Protein AF-A0A1V9Y436-F1 (afdb_monomer_lite)

InterPro domains:
  IPR000922 D-galactoside/L-rhamnose binding SUEL lectin domain [PF02140] (1-65)
  IPR000922 D-galactoside/L-rhamnose binding SUEL lectin domain [PF02140] (83-142)
  IPR000922 D-galactoside/L-rhamnose binding SUEL lectin domain [PS50228] (1-66)
  IPR000922 D-galactoside/L-rhamnose binding SUEL lectin domain [PS50228] (75-149)
  IPR043159 D-galactoside/L-rhamnose binding SUEL lectin domain superfamily [G3DSA:2.60.120.740] (1-71)
  IPR043159 D-galactoside/L-rhamnose binding SUEL lectin domain superfamily [G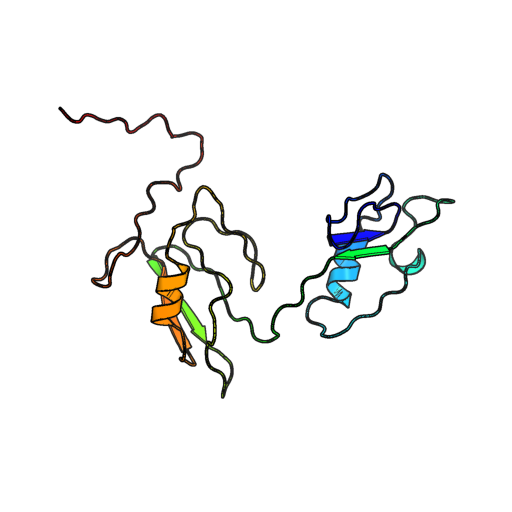3DSA:2.60.120.740] (73-159)

Organism: Achlya hypogyna (NCBI:txid1202772)

Foldseek 3Di:
DKWKFDWDDDQPGDIDYDPFTQPCGVVLCCVQPPLDPDGDDDNDCVRRNGSDPPDDIDIDDDDDDDDNFDWDDDDDAQDKDKTATPPPDFCAADPDDWAFDWDDGPPDIDHDPQGTWPCRRVVCCVQGHPHRMGMDHRYCDDPPPPDSDHRPGNDPPPPPPPPPDDDD

pLDDT: mean 82.5, std 16.48, range [38.94, 95.31]

Sequence (168 aa):
FASYGTPSGNSTDGFTTGACDAQTTAPIVSVLCIGQPICSIAAESSIFGDPCYGTDKRLSVAAECVPSNVIGGSVSEGSSLNLACPSDQVISSVVFASYGMPTGAVPHFVAAPWCDQPGVADYVSLACLEQNSCNVLASTQYDGRPSGPKLTWCVGNSEIRARASSRR

Structure (mmCIF, N/CA/C/O backbone):
data_AF-A0A1V9Y436-F1
#
_entry.id   AF-A0A1V9Y436-F1
#
loop_
_atom_site.group_PDB
_atom_site.id
_atom_site.type_symbol
_atom_site.label_atom_id
_atom_site.label_alt_id
_atom_site.label_comp_id
_atom_site.label_asym_id
_atom_site.label_entity_id
_atom_site.label_seq_id
_atom_site.pdbx_PDB_ins_code
_atom_site.Cartn_x
_atom_site.Cartn_y
_atom_site.Cartn_z
_atom_site.occupancy
_atom_site.B_iso_or_equiv
_atom_site.auth_seq_id
_atom_site.auth_comp_id
_atom_site.auth_asym_id
_atom_site.auth_atom_id
_atom_site.pdbx_PDB_model_num
ATOM 1 N N . PHE A 1 1 ? 6.487 1.361 -7.887 1.00 89.44 1 PHE A N 1
ATOM 2 C CA . PHE A 1 1 ? 7.107 2.048 -9.044 1.00 89.44 1 PHE A CA 1
ATOM 3 C C . PHE A 1 1 ? 7.750 1.010 -9.950 1.00 89.44 1 PHE A C 1
ATOM 5 O O . PHE A 1 1 ? 8.358 0.083 -9.430 1.00 89.44 1 PHE A O 1
ATOM 12 N N . ALA A 1 2 ? 7.651 1.157 -11.271 1.00 93.19 2 ALA A N 1
ATOM 13 C CA . ALA A 1 2 ? 8.433 0.361 -12.213 1.00 93.19 2 ALA A CA 1
ATOM 14 C C . ALA A 1 2 ? 8.692 1.164 -13.494 1.00 93.19 2 ALA A C 1
ATOM 16 O O . ALA A 1 2 ? 7.764 1.780 -14.012 1.00 93.19 2 ALA A O 1
ATOM 17 N N . SER A 1 3 ? 9.931 1.150 -13.984 1.00 95.06 3 SER A N 1
ATOM 18 C CA . SER A 1 3 ? 10.359 1.869 -15.190 1.00 95.06 3 SER A CA 1
ATOM 19 C C . SER A 1 3 ? 11.444 1.085 -15.927 1.00 95.06 3 SER A C 1
ATOM 21 O O . SER A 1 3 ? 12.368 0.557 -15.299 1.00 95.06 3 SER A O 1
ATOM 23 N N . TYR A 1 4 ? 11.313 0.991 -17.252 1.00 95.31 4 TYR A N 1
ATOM 24 C CA . TYR A 1 4 ? 12.302 0.400 -18.151 1.00 95.31 4 TYR A CA 1
ATOM 25 C C . TYR A 1 4 ? 12.736 1.447 -19.174 1.00 95.31 4 TYR A C 1
ATOM 27 O O . TYR A 1 4 ? 11.922 1.926 -19.963 1.00 95.31 4 TYR A O 1
ATOM 35 N N . GLY A 1 5 ? 14.014 1.815 -19.150 1.00 94.50 5 GLY A N 1
ATOM 36 C CA . GLY A 1 5 ? 14.535 2.913 -19.958 1.00 94.50 5 GLY A CA 1
ATOM 37 C C . GLY A 1 5 ? 15.731 3.569 -19.284 1.00 94.50 5 GLY A C 1
ATOM 38 O O . GLY A 1 5 ? 16.712 2.890 -18.984 1.00 94.50 5 GLY A O 1
ATOM 39 N N . THR A 1 6 ? 15.641 4.866 -18.998 1.00 94.31 6 THR A N 1
ATOM 40 C CA . THR A 1 6 ? 16.692 5.632 -18.304 1.00 94.31 6 THR A CA 1
ATOM 41 C C . THR A 1 6 ? 16.265 6.167 -16.927 1.00 94.31 6 THR A C 1
ATOM 43 O O . THR A 1 6 ? 16.443 7.358 -16.660 1.00 94.31 6 THR A O 1
ATOM 46 N N . PRO A 1 7 ? 15.703 5.331 -16.027 1.00 93.56 7 PRO A N 1
ATOM 47 C CA . PRO A 1 7 ? 15.318 5.785 -14.695 1.00 93.56 7 PRO A CA 1
ATOM 48 C C . PRO A 1 7 ? 16.537 6.226 -13.877 1.00 93.56 7 PRO A C 1
ATOM 50 O O . PRO A 1 7 ? 17.648 5.715 -14.043 1.00 93.56 7 PRO A O 1
ATOM 53 N N . SER A 1 8 ? 16.310 7.168 -12.968 1.00 92.31 8 SER A N 1
ATOM 54 C CA . SER A 1 8 ? 17.311 7.683 -12.033 1.00 92.31 8 SER A CA 1
ATOM 55 C C . SER A 1 8 ? 16.855 7.488 -10.583 1.00 92.31 8 SER A C 1
ATOM 57 O O . SER A 1 8 ? 15.691 7.180 -10.318 1.00 92.31 8 SER A O 1
ATOM 59 N N . GLY A 1 9 ? 17.783 7.643 -9.637 1.00 90.44 9 GLY A N 1
ATOM 60 C CA . GLY A 1 9 ? 17.532 7.414 -8.212 1.00 90.44 9 GLY A CA 1
ATOM 61 C C . GLY A 1 9 ? 17.943 6.019 -7.743 1.00 90.44 9 GLY A C 1
ATOM 62 O O . GLY A 1 9 ? 18.699 5.314 -8.417 1.00 90.44 9 GLY A O 1
ATOM 63 N N . ASN A 1 10 ? 17.502 5.647 -6.545 1.00 87.25 10 ASN A N 1
ATOM 64 C CA . ASN A 1 10 ? 17.892 4.407 -5.879 1.00 87.25 10 ASN A CA 1
ATOM 65 C C . ASN A 1 10 ? 16.808 3.955 -4.879 1.00 87.25 10 ASN A C 1
ATOM 67 O O . ASN A 1 10 ? 15.782 4.609 -4.699 1.00 87.25 10 ASN A O 1
ATOM 71 N N . SER A 1 11 ? 17.039 2.823 -4.211 1.00 82.19 11 SER A N 1
ATOM 72 C CA . SER A 1 11 ? 16.086 2.254 -3.252 1.00 82.19 11 SER A CA 1
ATOM 73 C C . SER A 1 11 ? 15.910 3.065 -1.962 1.00 82.19 11 SER A C 1
ATOM 75 O O . SER A 1 11 ? 14.920 2.850 -1.273 1.00 82.19 11 SER A O 1
ATOM 77 N N . THR A 1 12 ? 16.842 3.955 -1.610 1.00 84.50 12 THR A N 1
ATOM 78 C CA . THR A 1 12 ? 16.788 4.769 -0.381 1.00 84.50 12 THR A CA 1
ATOM 79 C C . THR A 1 12 ? 16.159 6.145 -0.598 1.00 84.50 12 THR A C 1
ATOM 81 O O . THR A 1 12 ? 15.393 6.593 0.247 1.00 84.50 12 THR A O 1
ATOM 84 N N . ASP A 1 13 ? 16.426 6.786 -1.736 1.00 85.56 13 ASP A N 1
ATOM 85 C CA . ASP A 1 13 ? 15.977 8.150 -2.060 1.00 85.56 13 ASP A CA 1
ATOM 86 C C . ASP A 1 13 ? 14.747 8.166 -2.984 1.00 85.56 13 ASP A C 1
ATOM 88 O O . ASP A 1 13 ? 14.197 9.222 -3.299 1.00 85.56 13 ASP A O 1
ATOM 92 N N . GLY A 1 14 ? 14.307 6.984 -3.422 1.00 87.75 14 GLY A N 1
ATOM 93 C CA . GLY A 1 14 ? 13.243 6.809 -4.399 1.00 87.75 14 GLY A CA 1
ATOM 94 C C . GLY A 1 14 ? 13.753 6.815 -5.840 1.00 87.75 14 GLY A C 1
ATOM 95 O O . GLY A 1 14 ? 14.870 7.234 -6.155 1.00 87.75 14 GLY A O 1
ATOM 96 N N . PHE A 1 15 ? 12.903 6.320 -6.737 1.00 91.62 15 PHE A N 1
ATOM 97 C CA . PHE A 1 15 ? 13.172 6.282 -8.171 1.00 91.62 15 PHE A CA 1
ATOM 98 C C . PHE A 1 15 ? 12.362 7.348 -8.899 1.00 91.62 15 PHE A C 1
ATOM 100 O O . PHE A 1 15 ? 11.224 7.640 -8.534 1.00 91.62 15 PHE A O 1
ATOM 107 N N . THR A 1 16 ? 12.940 7.891 -9.965 1.00 92.38 16 THR A N 1
ATOM 108 C CA . THR A 1 16 ? 12.293 8.853 -10.860 1.00 92.38 16 THR A CA 1
ATOM 109 C C . THR A 1 16 ? 12.334 8.317 -12.288 1.00 92.38 16 THR A C 1
ATOM 111 O O . THR A 1 16 ? 13.346 7.767 -12.730 1.00 92.38 16 THR A O 1
ATOM 114 N N . THR A 1 17 ? 11.225 8.457 -13.017 1.00 91.75 17 THR A N 1
ATOM 115 C CA . THR A 1 17 ? 11.150 8.097 -14.440 1.00 91.75 17 THR A CA 1
ATOM 116 C C . THR A 1 17 ? 12.090 8.974 -15.263 1.00 91.75 17 THR A C 1
ATOM 118 O O . THR A 1 17 ? 12.121 10.194 -15.086 1.00 91.75 17 THR 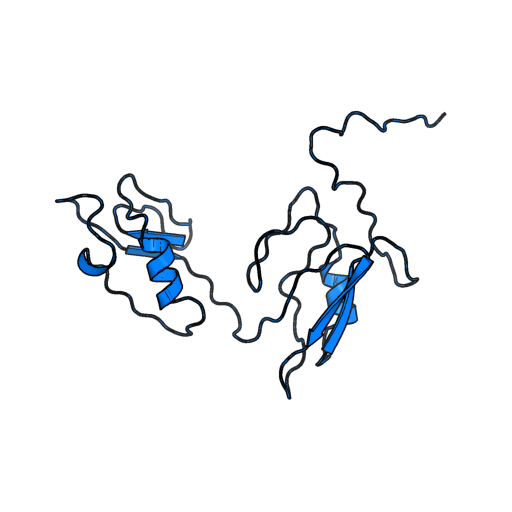A O 1
ATOM 121 N N . GLY A 1 18 ? 12.849 8.355 -16.166 1.00 90.56 18 GLY A N 1
ATOM 122 C CA . GLY A 1 18 ? 13.740 9.059 -17.085 1.00 90.56 18 GLY A CA 1
ATOM 123 C C . GLY A 1 18 ? 13.020 9.676 -18.281 1.00 90.56 18 GLY A C 1
ATOM 124 O O . GLY A 1 18 ? 11.818 9.508 -18.466 1.00 90.56 18 GLY A O 1
ATOM 125 N N . ALA A 1 19 ? 13.790 10.343 -19.146 1.00 91.00 19 ALA A N 1
ATOM 126 C CA . ALA A 1 19 ? 13.299 10.825 -20.442 1.00 91.00 19 ALA A CA 1
ATOM 127 C C . ALA A 1 19 ? 12.925 9.678 -21.400 1.00 91.00 19 ALA A C 1
ATOM 129 O O . ALA A 1 19 ? 12.138 9.872 -22.322 1.00 91.00 19 ALA A O 1
ATOM 130 N N . CYS A 1 20 ? 13.495 8.492 -21.179 1.00 93.12 20 CYS A N 1
ATOM 131 C CA . CYS A 1 20 ? 13.117 7.266 -21.856 1.00 93.12 20 CYS A CA 1
ATOM 132 C C . CYS A 1 20 ? 12.450 6.325 -20.851 1.00 93.12 20 CYS A C 1
ATOM 134 O O . CYS A 1 20 ? 13.084 5.923 -19.873 1.00 93.12 20 CYS A O 1
ATOM 136 N N . ASP A 1 21 ? 11.188 5.982 -21.105 1.00 94.44 21 ASP A N 1
ATOM 137 C CA . ASP A 1 21 ? 10.385 5.098 -20.265 1.00 94.44 21 ASP A CA 1
ATOM 138 C C . ASP A 1 21 ? 9.391 4.297 -21.116 1.00 94.44 21 ASP A C 1
ATOM 140 O O . ASP A 1 21 ? 8.655 4.855 -21.934 1.00 94.44 21 ASP A O 1
ATOM 144 N N . ALA A 1 22 ? 9.371 2.978 -20.936 1.00 94.75 22 ALA A N 1
ATOM 145 C CA . ALA A 1 22 ? 8.359 2.118 -21.532 1.00 94.75 22 ALA A CA 1
ATOM 146 C C . ALA A 1 22 ? 7.081 2.130 -20.682 1.00 94.75 22 ALA A C 1
ATOM 148 O O . ALA A 1 22 ? 7.050 1.571 -19.583 1.00 94.75 22 ALA A O 1
ATOM 149 N N . GLN A 1 23 ? 5.992 2.669 -21.237 1.00 91.44 23 GLN A N 1
ATOM 150 C CA . GLN A 1 23 ? 4.684 2.755 -20.563 1.00 91.44 23 GLN A CA 1
ATOM 151 C C . GLN A 1 23 ? 4.104 1.389 -20.150 1.00 91.44 23 GLN A C 1
ATOM 153 O O . GLN A 1 23 ? 3.286 1.298 -19.237 1.00 91.44 23 GLN A O 1
ATOM 158 N N . THR A 1 24 ? 4.532 0.311 -20.804 1.00 91.25 24 THR A N 1
ATOM 159 C CA . THR A 1 24 ? 4.130 -1.073 -20.512 1.00 91.25 24 THR A CA 1
ATOM 160 C C . THR A 1 24 ? 4.842 -1.665 -19.295 1.00 91.25 24 THR A C 1
ATOM 162 O O . THR A 1 24 ? 4.426 -2.714 -18.804 1.00 91.25 24 THR A O 1
ATOM 165 N N . THR A 1 25 ? 5.880 -1.012 -18.759 1.00 94.19 25 THR A N 1
ATOM 166 C CA . THR A 1 25 ? 6.684 -1.566 -17.659 1.00 94.19 25 THR A CA 1
ATOM 167 C C . THR A 1 25 ? 5.848 -1.812 -16.412 1.00 94.19 25 THR A C 1
ATOM 169 O O . THR A 1 25 ? 5.838 -2.924 -15.891 1.00 94.19 25 THR A O 1
ATOM 172 N N . ALA A 1 26 ? 5.119 -0.795 -15.945 1.00 92.62 26 ALA A N 1
ATOM 173 C CA . ALA A 1 26 ? 4.291 -0.903 -14.749 1.00 92.62 26 ALA A CA 1
ATOM 174 C C . ALA A 1 26 ? 3.260 -2.044 -14.826 1.00 92.62 26 ALA A C 1
ATOM 176 O O . ALA A 1 26 ? 3.298 -2.899 -13.942 1.00 92.62 26 ALA A O 1
ATOM 177 N N . PRO A 1 27 ? 2.400 -2.145 -15.861 1.00 93.00 27 PRO A N 1
ATOM 178 C CA . PRO A 1 27 ? 1.428 -3.234 -15.924 1.00 93.00 27 PRO A CA 1
ATOM 179 C C . PRO A 1 27 ? 2.081 -4.620 -16.036 1.00 93.00 27 PRO A C 1
ATOM 181 O O . PRO A 1 27 ? 1.603 -5.553 -15.395 1.00 93.00 27 PRO A O 1
ATOM 184 N N . ILE A 1 28 ? 3.188 -4.772 -16.775 1.00 93.94 28 ILE A N 1
ATOM 185 C CA . ILE A 1 28 ? 3.897 -6.060 -16.885 1.00 93.94 28 ILE A CA 1
ATOM 186 C C . ILE A 1 28 ? 4.474 -6.483 -15.530 1.00 93.94 28 ILE A C 1
ATOM 188 O O . ILE A 1 28 ? 4.241 -7.605 -15.079 1.00 93.94 28 ILE A O 1
ATOM 192 N N . VAL A 1 29 ? 5.196 -5.584 -14.855 1.00 94.56 29 VAL A N 1
ATOM 193 C CA . VAL A 1 29 ? 5.787 -5.865 -13.537 1.00 94.56 29 VAL A CA 1
ATOM 194 C C . VAL A 1 29 ? 4.698 -6.158 -12.509 1.00 94.56 29 VAL A C 1
ATOM 196 O O . VAL A 1 29 ? 4.851 -7.076 -11.704 1.00 94.56 29 VAL A O 1
ATOM 199 N N . SER A 1 30 ? 3.575 -5.438 -12.557 1.00 91.19 30 SER A N 1
ATOM 200 C CA . SER A 1 30 ? 2.443 -5.691 -11.669 1.00 91.19 30 SER A CA 1
ATOM 201 C C . SER A 1 30 ? 1.883 -7.102 -11.834 1.00 91.19 30 SER A C 1
ATOM 203 O O . SER A 1 30 ? 1.693 -7.786 -10.835 1.00 91.19 30 SER A O 1
ATOM 205 N N . VAL A 1 31 ? 1.674 -7.569 -13.066 1.00 91.06 31 VAL A N 1
ATOM 206 C CA . VAL A 1 31 ? 1.153 -8.924 -13.324 1.00 91.06 31 VAL A CA 1
ATOM 207 C C . VAL A 1 31 ? 2.126 -10.012 -12.860 1.00 91.06 31 VAL A C 1
ATOM 209 O O . VAL A 1 31 ? 1.691 -11.055 -12.380 1.00 9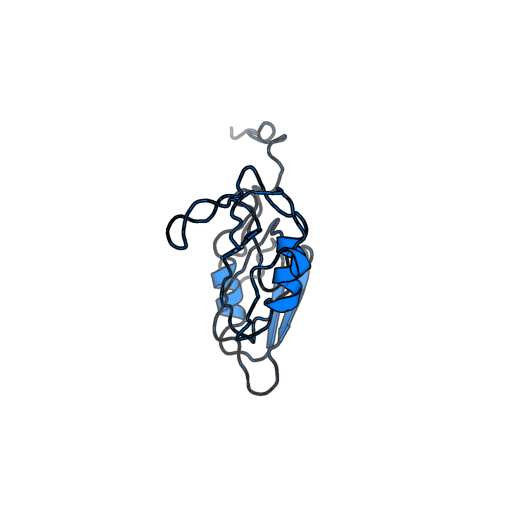1.06 31 VAL A O 1
ATOM 212 N N . LEU A 1 32 ? 3.435 -9.782 -12.988 1.00 91.19 32 LEU A N 1
ATOM 213 C CA . LEU A 1 32 ? 4.452 -10.784 -12.657 1.00 91.19 32 LEU A CA 1
ATOM 214 C C . LEU A 1 32 ? 4.801 -10.850 -11.164 1.00 91.19 32 LEU A C 1
ATOM 216 O O . LEU A 1 32 ? 5.160 -11.920 -10.677 1.00 91.19 32 LEU A O 1
ATOM 220 N N . CYS A 1 33 ? 4.743 -9.725 -10.448 1.00 92.19 33 CYS A N 1
ATOM 221 C CA . CYS A 1 33 ? 5.288 -9.622 -9.092 1.00 92.19 33 CYS A CA 1
ATOM 222 C C . CYS A 1 33 ? 4.252 -9.375 -7.995 1.00 92.19 33 CYS A C 1
ATOM 224 O O . CYS A 1 33 ? 4.506 -9.728 -6.844 1.00 92.19 33 CYS A O 1
ATOM 226 N N . ILE A 1 34 ? 3.103 -8.764 -8.295 1.00 89.31 34 ILE A N 1
ATOM 227 C CA . ILE A 1 34 ? 2.114 -8.462 -7.251 1.00 89.31 34 ILE A CA 1
ATOM 228 C C . ILE A 1 34 ? 1.494 -9.770 -6.748 1.00 89.31 34 ILE A C 1
ATOM 230 O O . ILE A 1 34 ? 1.061 -10.612 -7.531 1.00 89.31 34 ILE A O 1
ATOM 234 N N . GLY A 1 35 ? 1.459 -9.934 -5.423 1.00 82.06 35 GLY A N 1
ATOM 235 C CA . GLY A 1 35 ? 0.925 -11.129 -4.760 1.00 82.06 35 GLY A CA 1
ATOM 236 C C . GLY A 1 35 ? 1.867 -12.337 -4.759 1.00 82.06 35 GLY A C 1
ATOM 237 O O . GLY A 1 35 ? 1.500 -13.381 -4.226 1.00 82.06 35 GLY A O 1
ATOM 238 N N . GLN A 1 36 ? 3.071 -12.210 -5.321 1.00 85.75 36 GLN A N 1
ATOM 239 C CA . GLN A 1 36 ? 4.076 -13.270 -5.309 1.00 85.75 36 GLN A CA 1
ATOM 240 C C . GLN A 1 36 ? 5.100 -13.031 -4.192 1.00 85.75 36 GLN A C 1
ATOM 242 O O . GLN A 1 36 ? 5.560 -11.901 -4.024 1.00 85.75 36 GLN A O 1
ATOM 247 N N . PRO A 1 37 ? 5.517 -14.074 -3.449 1.00 87.06 37 PRO A N 1
ATOM 248 C CA . PRO A 1 37 ? 6.567 -13.935 -2.438 1.00 87.06 37 PRO A CA 1
ATOM 249 C C . PRO A 1 37 ? 7.945 -13.685 -3.068 1.00 87.06 37 PRO A C 1
ATOM 251 O O . PRO A 1 37 ? 8.822 -13.108 -2.432 1.00 87.06 37 PRO A O 1
ATOM 254 N N . ILE A 1 38 ? 8.145 -14.143 -4.308 1.00 90.31 38 ILE A N 1
ATOM 255 C CA . ILE A 1 38 ? 9.366 -13.978 -5.098 1.00 90.31 38 ILE A CA 1
ATOM 256 C C . ILE A 1 38 ? 8.954 -13.840 -6.566 1.00 90.31 38 ILE A C 1
ATOM 258 O O . ILE A 1 38 ? 8.138 -14.619 -7.054 1.00 90.31 38 ILE A O 1
ATOM 262 N N . CYS A 1 39 ? 9.559 -12.897 -7.286 1.00 92.69 39 CYS A N 1
ATOM 263 C CA . CYS A 1 39 ? 9.461 -12.798 -8.739 1.00 92.69 39 CYS A CA 1
ATOM 264 C C . CYS A 1 39 ? 10.844 -12.520 -9.345 1.00 92.69 39 CYS A C 1
ATOM 266 O O . CYS A 1 39 ? 11.718 -11.945 -8.697 1.00 92.69 39 CYS A O 1
ATOM 268 N N . SER A 1 40 ? 11.052 -12.936 -10.594 1.00 93.00 40 SER A N 1
ATOM 269 C CA . SER A 1 40 ? 12.266 -12.649 -11.363 1.00 93.00 40 SER A CA 1
ATOM 270 C C . SER A 1 40 ? 11.861 -12.133 -12.736 1.00 93.00 40 SER A C 1
ATOM 272 O O . SER A 1 40 ? 11.006 -12.729 -13.389 1.00 93.00 40 SER A O 1
ATOM 274 N N . ILE A 1 41 ? 12.437 -11.005 -13.152 1.00 92.94 41 ILE A N 1
ATOM 275 C CA . ILE A 1 41 ? 12.081 -10.331 -14.400 1.00 92.94 41 ILE A CA 1
ATOM 276 C C . ILE A 1 41 ? 13.358 -10.043 -15.184 1.00 92.94 41 ILE A C 1
ATOM 278 O O . ILE A 1 41 ? 14.274 -9.401 -14.669 1.00 92.94 41 ILE A O 1
ATOM 282 N N . ALA A 1 42 ? 13.415 -10.504 -16.432 1.00 93.31 42 ALA A N 1
ATOM 283 C CA . ALA A 1 42 ? 14.518 -10.193 -17.332 1.00 93.31 42 ALA A CA 1
ATOM 284 C C . ALA A 1 42 ? 14.357 -8.771 -17.895 1.00 93.31 42 ALA A C 1
ATOM 286 O O . ALA A 1 42 ? 13.277 -8.380 -18.335 1.00 93.31 42 ALA A O 1
ATOM 287 N N . ALA A 1 43 ? 15.430 -7.980 -17.875 1.00 93.00 43 ALA A N 1
ATOM 288 C CA . ALA A 1 43 ? 15.428 -6.589 -18.328 1.00 93.00 43 ALA A CA 1
ATOM 289 C C . ALA A 1 43 ? 15.598 -6.480 -19.858 1.00 93.00 43 ALA A C 1
ATOM 291 O O . ALA A 1 43 ? 16.575 -5.909 -20.345 1.00 93.00 43 ALA A O 1
ATOM 292 N N . GLU A 1 44 ? 14.656 -7.034 -20.623 1.00 91.75 44 GLU A N 1
ATOM 293 C CA . GLU A 1 44 ? 14.767 -7.172 -22.081 1.00 91.75 44 GLU A CA 1
ATOM 294 C C . GLU A 1 44 ? 13.763 -6.311 -22.859 1.00 91.75 44 GLU A C 1
ATOM 296 O O . GLU A 1 44 ? 12.582 -6.228 -22.512 1.00 91.75 44 GLU A O 1
ATOM 301 N N . SER A 1 45 ? 14.206 -5.752 -23.992 1.00 91.44 45 SER A N 1
ATOM 302 C CA . SER A 1 45 ? 13.334 -5.020 -24.924 1.00 91.44 45 SER A CA 1
ATOM 303 C C . SER A 1 45 ? 12.250 -5.906 -25.556 1.00 91.44 45 SER A C 1
ATOM 305 O O . SER A 1 45 ? 11.259 -5.390 -26.058 1.00 91.44 45 SER A O 1
ATOM 307 N N . SER A 1 46 ? 12.417 -7.232 -25.547 1.00 91.31 46 SER A N 1
ATOM 308 C CA . SER A 1 46 ? 11.407 -8.207 -25.990 1.00 91.31 46 SER A CA 1
ATOM 309 C C . SER A 1 46 ? 10.185 -8.242 -25.063 1.00 91.31 46 SER A C 1
ATOM 311 O O . SER A 1 46 ? 9.077 -8.511 -25.522 1.00 91.31 46 SER A O 1
ATOM 313 N N . ILE A 1 47 ? 10.385 -7.953 -23.772 1.00 91.12 47 ILE A N 1
ATOM 314 C CA . ILE A 1 47 ? 9.353 -7.983 -22.731 1.00 91.12 47 ILE A CA 1
ATOM 315 C C . ILE A 1 47 ? 8.683 -6.616 -22.626 1.00 91.12 47 ILE A C 1
ATOM 317 O O . ILE A 1 47 ? 7.461 -6.514 -22.678 1.00 91.12 47 ILE A O 1
ATOM 321 N N . PHE A 1 48 ? 9.481 -5.555 -22.493 1.00 92.25 48 PHE A N 1
ATOM 322 C CA . PHE A 1 48 ? 8.974 -4.206 -22.224 1.00 92.25 48 PHE A CA 1
ATOM 323 C C . PHE A 1 48 ? 8.783 -3.352 -23.483 1.00 92.25 48 PHE A C 1
ATOM 325 O O . PHE A 1 48 ? 8.144 -2.305 -23.426 1.00 92.25 48 PHE A O 1
ATOM 332 N N . GLY A 1 49 ? 9.304 -3.788 -24.629 1.00 91.12 49 GLY A N 1
ATOM 333 C CA . GLY A 1 49 ? 9.447 -2.955 -25.820 1.00 91.12 49 GLY A CA 1
ATOM 334 C C . GLY A 1 49 ? 10.719 -2.105 -25.789 1.00 91.12 49 GLY A C 1
ATOM 335 O O . GLY A 1 49 ? 11.471 -2.098 -24.811 1.00 91.12 49 GLY A O 1
ATOM 336 N N . ASP A 1 50 ? 10.966 -1.374 -26.880 1.00 91.56 50 ASP A N 1
ATOM 337 C CA . ASP A 1 50 ? 12.093 -0.443 -26.978 1.00 91.56 50 ASP A CA 1
ATOM 338 C C . ASP A 1 50 ? 11.615 1.023 -27.003 1.00 91.56 50 ASP A C 1
ATOM 340 O O . ASP A 1 50 ? 11.252 1.532 -28.065 1.00 91.56 50 ASP A O 1
ATOM 344 N N . PRO A 1 51 ? 11.606 1.714 -25.846 1.00 89.94 51 PRO A N 1
ATOM 345 C CA . PRO A 1 51 ? 11.228 3.126 -25.762 1.00 89.94 51 PRO A CA 1
ATOM 346 C C . PRO A 1 51 ? 12.295 4.091 -26.312 1.00 89.94 51 PRO A C 1
ATOM 348 O O . PRO A 1 51 ? 11.979 5.241 -26.611 1.00 89.94 51 PRO A O 1
ATOM 351 N N . CYS A 1 52 ? 13.553 3.660 -26.444 1.00 91.75 52 CYS A N 1
ATOM 352 C CA . CYS A 1 52 ? 14.647 4.481 -26.965 1.00 91.75 52 CYS A CA 1
ATOM 353 C C . CYS A 1 52 ? 15.740 3.601 -27.585 1.00 91.75 52 CYS A C 1
ATOM 355 O O . CYS A 1 52 ? 16.618 3.053 -26.904 1.00 91.75 52 CYS A O 1
ATOM 357 N N . TYR A 1 53 ? 15.695 3.492 -28.912 1.00 91.06 53 TYR A N 1
ATOM 358 C CA . TYR A 1 53 ? 16.648 2.694 -29.674 1.00 91.06 53 TYR A CA 1
ATOM 359 C C . TYR A 1 53 ? 18.084 3.211 -29.503 1.00 91.06 53 TYR A C 1
ATOM 361 O O . TYR A 1 53 ? 18.328 4.417 -29.480 1.00 91.06 53 TYR A O 1
ATOM 369 N N . GLY A 1 54 ? 19.045 2.291 -29.378 1.00 89.19 54 GLY A N 1
ATOM 370 C CA . GLY A 1 54 ? 20.470 2.620 -29.238 1.00 89.19 54 GLY A CA 1
ATOM 371 C C . GLY A 1 54 ? 20.877 3.219 -27.887 1.00 89.19 54 GLY A C 1
ATOM 372 O O . GLY A 1 54 ? 22.025 3.618 -27.727 1.00 89.19 54 GLY A O 1
ATOM 373 N N . THR A 1 55 ? 19.959 3.286 -26.919 1.00 91.00 55 THR A N 1
ATOM 374 C CA . THR A 1 55 ? 20.255 3.709 -25.545 1.00 91.00 55 THR A CA 1
ATOM 375 C C . THR A 1 55 ? 20.391 2.491 -24.635 1.00 91.00 55 THR A C 1
ATOM 377 O O . THR A 1 55 ? 19.601 1.546 -24.740 1.00 91.00 55 THR A O 1
ATOM 380 N N . ASP A 1 56 ? 21.356 2.541 -23.714 1.00 89.81 56 ASP A N 1
ATOM 381 C CA . ASP A 1 56 ? 21.511 1.551 -22.648 1.00 89.81 56 ASP A CA 1
ATOM 382 C C . ASP A 1 56 ? 20.358 1.669 -21.648 1.00 89.81 56 ASP A C 1
ATOM 384 O O . ASP A 1 56 ? 20.291 2.603 -20.842 1.00 89.81 56 ASP A O 1
ATOM 388 N N . LYS A 1 57 ? 19.433 0.710 -21.716 1.00 92.25 57 LYS A N 1
ATOM 389 C CA . LYS A 1 57 ? 18.225 0.676 -20.892 1.00 92.25 57 LYS A CA 1
ATOM 390 C C . LYS A 1 57 ? 18.440 -0.120 -19.611 1.00 92.25 57 LYS A C 1
ATOM 392 O O . LYS A 1 57 ? 19.204 -1.082 -19.570 1.00 92.25 57 LYS A O 1
ATOM 397 N N . ARG A 1 58 ? 17.734 0.273 -18.555 1.00 92.50 58 ARG A N 1
ATOM 398 C CA . ARG A 1 58 ? 17.740 -0.380 -17.242 1.00 92.50 58 ARG A CA 1
ATOM 399 C C . ARG A 1 58 ? 16.313 -0.571 -16.757 1.00 92.50 58 ARG A C 1
ATOM 401 O O . ARG A 1 58 ? 15.468 0.288 -16.991 1.00 92.50 58 ARG A O 1
ATOM 408 N N . LEU A 1 59 ? 16.075 -1.681 -16.061 1.00 93.81 59 LEU A N 1
ATOM 409 C CA . LEU A 1 59 ? 14.842 -1.927 -15.321 1.00 93.81 59 LEU A CA 1
ATOM 410 C C . LEU A 1 59 ? 15.039 -1.480 -13.868 1.00 93.81 59 LEU A C 1
ATOM 412 O O . LEU A 1 59 ? 15.913 -1.999 -13.175 1.00 93.81 59 LEU A O 1
ATOM 416 N N . SER A 1 60 ? 14.224 -0.541 -13.399 1.00 93.88 60 SER A N 1
ATOM 417 C CA . SER A 1 60 ? 14.166 -0.142 -11.991 1.00 93.88 60 SER A CA 1
ATOM 418 C C . SER A 1 60 ? 12.769 -0.384 -11.446 1.00 93.88 60 SER A C 1
ATOM 420 O O . SER A 1 60 ? 11.785 0.121 -11.985 1.00 93.88 60 SER A O 1
ATOM 422 N N . VAL A 1 61 ? 12.687 -1.159 -10.367 1.00 92.62 61 VAL A N 1
ATOM 423 C CA . VAL A 1 61 ? 11.435 -1.525 -9.702 1.00 92.62 61 VAL A CA 1
ATOM 424 C C . VAL A 1 61 ? 11.561 -1.183 -8.226 1.00 92.62 61 VAL A C 1
ATOM 426 O O . VAL A 1 61 ? 12.542 -1.542 -7.581 1.00 92.62 61 VAL A O 1
ATOM 429 N N . ALA A 1 62 ? 10.545 -0.512 -7.696 1.00 90.56 62 ALA A N 1
ATOM 430 C CA . ALA A 1 62 ? 10.329 -0.384 -6.264 1.00 90.56 62 ALA A CA 1
ATOM 431 C C . ALA A 1 62 ? 8.983 -1.018 -5.930 1.00 90.56 62 ALA A C 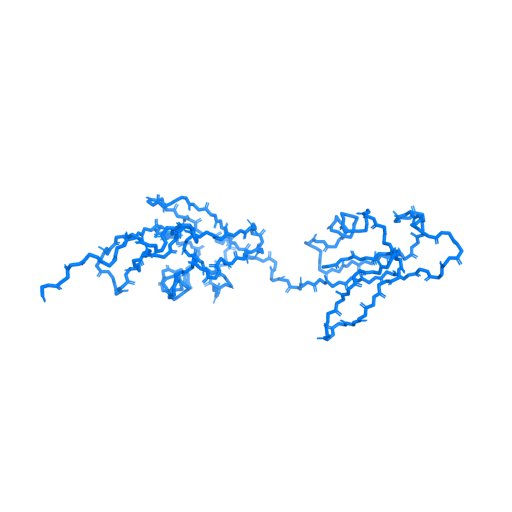1
ATOM 433 O O . ALA A 1 62 ? 7.942 -0.581 -6.439 1.00 90.56 62 ALA A O 1
ATOM 434 N N . ALA A 1 63 ? 9.031 -2.043 -5.090 1.00 88.88 63 ALA A N 1
ATOM 435 C CA . ALA A 1 63 ? 7.883 -2.775 -4.587 1.00 88.88 63 ALA A CA 1
ATOM 436 C C . ALA A 1 63 ? 7.943 -2.813 -3.058 1.00 88.88 63 ALA A C 1
ATOM 438 O O . ALA A 1 63 ? 9.018 -2.698 -2.469 1.00 88.88 63 ALA A O 1
ATOM 439 N N . GLU A 1 64 ? 6.784 -2.972 -2.435 1.00 86.25 64 GLU A N 1
ATOM 440 C CA . GLU A 1 64 ? 6.643 -3.116 -0.992 1.00 86.25 64 GLU A CA 1
ATOM 441 C C . GLU A 1 64 ? 6.190 -4.543 -0.684 1.00 86.25 64 GLU A C 1
ATOM 443 O O . GLU A 1 64 ? 5.269 -5.060 -1.321 1.00 86.25 64 GLU A O 1
ATOM 448 N N . CYS A 1 65 ? 6.840 -5.185 0.284 1.00 85.81 65 CYS A N 1
ATOM 449 C CA . CYS A 1 65 ? 6.394 -6.476 0.788 1.00 85.81 65 CYS A CA 1
ATOM 450 C C . CYS A 1 65 ? 5.294 -6.247 1.823 1.00 85.81 65 CYS A C 1
ATOM 452 O O . CYS A 1 65 ? 5.556 -5.710 2.897 1.00 85.81 65 CYS A O 1
ATOM 454 N N . VAL A 1 66 ? 4.082 -6.702 1.519 1.00 80.31 66 VAL A N 1
ATOM 455 C CA . VAL A 1 66 ? 2.969 -6.725 2.473 1.00 80.31 66 VAL A CA 1
ATOM 456 C C . VAL A 1 66 ? 2.753 -8.146 3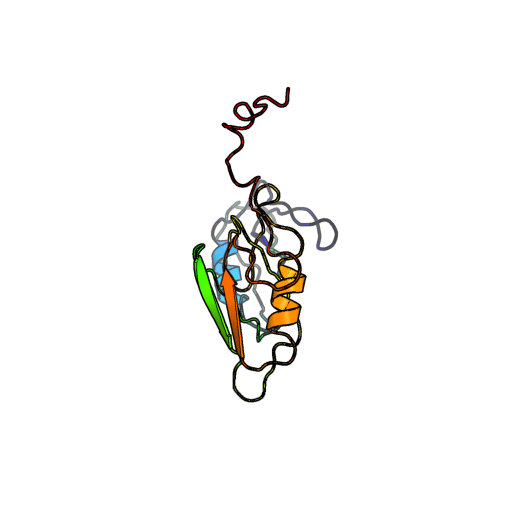.009 1.00 80.31 66 VAL A C 1
ATOM 458 O O . VAL A 1 66 ? 3.057 -9.117 2.309 1.00 80.31 66 VAL A O 1
ATOM 461 N N . PRO A 1 67 ? 2.223 -8.314 4.234 1.00 76.94 67 PRO A N 1
ATOM 462 C CA . PRO A 1 67 ? 1.803 -9.622 4.731 1.00 76.94 67 PRO A CA 1
ATOM 463 C C . PRO A 1 67 ? 0.786 -10.277 3.783 1.00 76.94 67 PRO A C 1
ATOM 465 O O . PRO A 1 67 ? -0.085 -9.602 3.240 1.00 76.94 67 PRO A O 1
ATOM 468 N N . SER A 1 68 ? 0.840 -11.601 3.621 1.00 71.81 68 SER A N 1
ATOM 469 C CA . SER A 1 68 ? -0.040 -12.335 2.693 1.00 71.81 68 SER A CA 1
ATOM 470 C C . SER A 1 68 ? -1.523 -12.344 3.094 1.00 71.81 68 SER A C 1
ATOM 472 O O . SER A 1 68 ? -2.364 -12.739 2.294 1.00 71.81 68 SER A O 1
ATOM 474 N N . ASN A 1 69 ? -1.847 -11.922 4.323 1.00 82.25 69 ASN A N 1
ATOM 475 C CA . ASN A 1 69 ? -3.176 -12.057 4.928 1.00 82.25 69 ASN A CA 1
ATOM 476 C C . ASN A 1 69 ? -3.775 -10.695 5.322 1.00 82.25 69 ASN A C 1
ATOM 478 O O . ASN A 1 69 ? -4.391 -10.564 6.378 1.00 82.25 69 ASN A O 1
ATOM 482 N N . VAL A 1 70 ? -3.565 -9.657 4.507 1.00 88.25 70 VAL A N 1
ATOM 483 C CA . VAL A 1 70 ? -4.226 -8.362 4.722 1.00 88.25 70 VAL A CA 1
ATOM 484 C C . VAL A 1 70 ? -5.675 -8.455 4.252 1.00 88.25 70 VAL A C 1
ATOM 486 O O . VAL A 1 70 ? -5.950 -8.645 3.069 1.00 88.25 70 VAL A O 1
ATOM 489 N N . ILE A 1 71 ? -6.601 -8.291 5.191 1.00 91.19 71 ILE A N 1
ATOM 490 C CA . ILE A 1 71 ? -8.031 -8.143 4.921 1.00 91.19 71 ILE A CA 1
ATOM 491 C C . ILE A 1 71 ? -8.413 -6.664 4.983 1.00 91.19 71 ILE A C 1
ATOM 493 O O . ILE A 1 71 ? -7.788 -5.877 5.692 1.00 91.19 71 ILE A O 1
ATOM 497 N N . GLY A 1 72 ? -9.447 -6.268 4.248 1.00 92.62 72 GLY A N 1
ATOM 498 C CA . GLY A 1 72 ? -9.898 -4.883 4.250 1.00 92.62 72 GLY A CA 1
ATOM 499 C C . GLY A 1 72 ? -11.073 -4.648 3.317 1.00 92.62 72 GLY A C 1
ATOM 500 O O . GLY A 1 72 ? -11.537 -5.553 2.626 1.00 92.62 72 GLY A O 1
ATOM 501 N N . GLY A 1 73 ? -11.538 -3.405 3.282 1.00 93.12 73 GLY A N 1
ATOM 502 C CA . GLY A 1 73 ? -12.616 -2.977 2.405 1.00 93.12 73 GLY A CA 1
ATOM 503 C C . GLY A 1 73 ? -12.942 -1.504 2.600 1.00 93.12 73 GLY A C 1
ATOM 504 O O . GLY A 1 73 ? -12.338 -0.819 3.423 1.00 93.12 73 GLY A O 1
ATOM 505 N N . SER A 1 74 ? -13.907 -1.022 1.828 1.00 92.00 74 SER A N 1
ATOM 506 C CA . SER A 1 74 ? -14.402 0.352 1.884 1.00 92.00 74 SER A CA 1
ATOM 507 C C . SER A 1 74 ? -15.923 0.307 1.898 1.00 92.00 74 SER A C 1
ATOM 509 O O . SER A 1 74 ? -16.522 -0.434 1.121 1.00 92.00 74 SER A O 1
ATOM 511 N N . VAL A 1 75 ? -16.552 1.090 2.769 1.00 93.50 75 VAL A N 1
ATOM 512 C CA . VAL A 1 75 ? -18.012 1.225 2.840 1.00 93.50 75 VAL A CA 1
ATOM 513 C C . VAL A 1 75 ? -18.386 2.700 2.910 1.00 93.50 75 VAL A C 1
ATOM 515 O O . VAL A 1 75 ? -17.589 3.528 3.349 1.00 93.50 75 VAL A O 1
ATOM 518 N N . SER A 1 76 ? -19.592 3.036 2.459 1.00 89.88 76 SER A N 1
ATOM 519 C CA . SER A 1 76 ? -20.128 4.395 2.564 1.00 89.88 76 SER A CA 1
ATOM 520 C C . SER A 1 76 ? -20.481 4.748 4.013 1.00 89.88 76 SER A C 1
ATOM 522 O O . SER A 1 76 ? -20.781 3.865 4.818 1.00 89.88 76 SER A O 1
ATOM 524 N N . GLU A 1 77 ? -20.493 6.045 4.337 1.00 85.12 77 GLU A N 1
ATOM 525 C CA . GLU A 1 77 ? -20.959 6.535 5.640 1.00 85.12 77 GLU A CA 1
ATOM 526 C C . GLU A 1 77 ? -22.360 5.989 5.981 1.00 85.12 77 GLU A C 1
ATOM 528 O O . GLU A 1 77 ? -23.238 5.872 5.124 1.00 85.12 77 GLU A O 1
ATOM 533 N N . GLY A 1 78 ? -22.551 5.618 7.246 1.00 84.69 78 GLY A N 1
ATOM 534 C CA . GLY A 1 78 ? -23.744 4.961 7.775 1.00 84.69 78 GLY A CA 1
ATOM 535 C C . GLY A 1 78 ? -23.763 3.441 7.595 1.00 84.69 78 GLY A C 1
ATOM 536 O O . GLY A 1 78 ? -24.660 2.791 8.128 1.00 84.69 78 GLY A O 1
ATOM 537 N N . SER A 1 79 ? -22.794 2.862 6.880 1.00 90.12 79 SER A N 1
ATOM 538 C CA . SER A 1 79 ? -22.706 1.415 6.646 1.00 90.12 79 SER A CA 1
ATOM 539 C C . SER A 1 79 ? -21.676 0.732 7.545 1.00 90.12 79 SER A C 1
ATOM 541 O O . SER A 1 79 ? -20.782 1.358 8.112 1.00 90.12 79 SER A O 1
ATOM 543 N N . SER A 1 80 ? -21.805 -0.587 7.658 1.00 90.44 80 SER A N 1
ATOM 544 C CA . SER A 1 80 ? -20.955 -1.450 8.475 1.00 90.44 80 SER A CA 1
ATOM 545 C C . SER A 1 80 ? -19.997 -2.259 7.601 1.00 90.44 80 SER A C 1
ATOM 547 O O . SER A 1 80 ? -20.433 -2.910 6.652 1.00 90.44 80 SER A O 1
ATOM 549 N N . LEU A 1 81 ? -18.706 -2.239 7.928 1.00 93.31 81 LEU A N 1
ATOM 550 C CA . LEU A 1 81 ? -17.676 -3.059 7.297 1.00 93.31 81 LEU A CA 1
ATOM 551 C C . LEU A 1 81 ? -17.399 -4.292 8.162 1.00 93.31 81 LEU A C 1
ATOM 553 O O . LEU A 1 81 ? -16.915 -4.167 9.284 1.00 93.31 81 LEU A O 1
ATOM 557 N N . ASN A 1 82 ? -17.670 -5.478 7.618 1.00 94.38 82 ASN A N 1
ATOM 558 C CA . ASN A 1 82 ? -17.298 -6.746 8.241 1.00 94.38 82 ASN A CA 1
ATOM 559 C C . ASN A 1 82 ? -15.893 -7.159 7.786 1.00 94.38 82 ASN A C 1
ATOM 561 O O . ASN A 1 82 ? -15.660 -7.341 6.590 1.00 94.38 82 ASN A O 1
ATOM 565 N N . LEU A 1 83 ? -14.978 -7.323 8.735 1.00 93.50 83 LEU A N 1
ATOM 566 C CA . LEU A 1 83 ? -13.632 -7.834 8.511 1.00 93.50 83 LEU A CA 1
ATOM 567 C C . LEU A 1 83 ? -13.558 -9.234 9.105 1.00 93.50 83 LEU A C 1
ATOM 569 O O . LEU A 1 83 ? -13.846 -9.405 10.285 1.00 93.50 83 LEU A O 1
ATOM 573 N N . ALA A 1 84 ? -13.167 -10.222 8.306 1.00 93.62 84 ALA A N 1
ATOM 574 C CA . ALA A 1 84 ? -13.001 -11.596 8.760 1.00 93.62 84 ALA A CA 1
ATOM 575 C C . ALA A 1 84 ? -11.717 -12.200 8.191 1.00 93.62 84 ALA A C 1
ATOM 577 O O . ALA A 1 84 ? -11.474 -12.135 6.983 1.00 93.62 84 ALA A O 1
ATOM 578 N N . CYS A 1 85 ? -10.905 -12.787 9.064 1.00 91.31 85 CYS A N 1
ATOM 579 C CA . CYS A 1 85 ? -9.745 -13.575 8.679 1.00 91.31 85 CYS A CA 1
ATOM 580 C C . CYS A 1 85 ? -10.167 -15.013 8.308 1.00 91.31 85 CYS A C 1
ATOM 582 O O . CYS A 1 85 ? -11.177 -15.513 8.810 1.00 91.31 85 CYS A O 1
ATOM 584 N N . PRO A 1 86 ? -9.383 -15.716 7.470 1.00 88.94 86 PRO A N 1
ATOM 585 C CA . PRO A 1 86 ? -9.532 -17.158 7.253 1.00 88.94 86 PRO A CA 1
ATOM 586 C C . PRO A 1 86 ? -9.500 -17.972 8.562 1.00 88.94 86 PRO A C 1
ATOM 588 O O . PRO A 1 86 ? -9.087 -17.470 9.609 1.00 88.94 86 PRO A O 1
ATOM 591 N N . SER A 1 87 ? -9.921 -19.242 8.505 1.00 85.06 87 SER A N 1
ATOM 592 C CA . SER A 1 87 ? -9.943 -20.142 9.670 1.00 85.06 87 SER A CA 1
ATOM 593 C C . SER A 1 87 ? -8.583 -20.205 10.377 1.00 85.06 87 SER A C 1
ATOM 595 O O . SER A 1 87 ? -7.544 -20.237 9.720 1.00 85.06 87 SER A O 1
ATOM 597 N N . ASP A 1 88 ? -8.614 -20.233 11.712 1.00 84.25 88 ASP A N 1
ATOM 598 C CA . ASP A 1 88 ? -7.448 -20.274 12.612 1.00 84.25 88 ASP A CA 1
ATOM 599 C C . ASP A 1 88 ? -6.531 -19.037 12.578 1.00 84.25 88 ASP A C 1
ATOM 601 O O . ASP A 1 88 ? -5.406 -19.071 13.078 1.00 84.25 88 ASP A O 1
ATOM 605 N N . GLN A 1 89 ? -7.011 -17.917 12.032 1.00 91.00 89 GLN A N 1
ATOM 606 C CA . GLN A 1 89 ? -6.320 -16.628 12.086 1.00 91.00 89 GLN A CA 1
ATOM 607 C C . GLN A 1 89 ? -7.114 -15.601 12.894 1.00 91.00 89 GLN A C 1
ATOM 609 O O . GLN A 1 89 ? -8.341 -15.647 12.972 1.00 91.00 89 GLN A O 1
ATOM 614 N N . VAL A 1 90 ? -6.401 -14.645 13.482 1.00 93.12 90 VAL A N 1
ATOM 615 C CA . VAL A 1 90 ? -6.980 -13.490 14.176 1.00 93.12 90 VAL A CA 1
ATOM 616 C C . VAL A 1 90 ? -6.366 -12.211 13.630 1.00 93.12 90 VAL A C 1
ATOM 618 O O . VAL A 1 90 ? -5.235 -12.211 13.138 1.00 93.12 90 VAL A O 1
ATOM 621 N N . ILE A 1 91 ? -7.104 -11.114 13.739 1.00 93.31 91 ILE A N 1
ATOM 622 C CA . ILE A 1 91 ? -6.622 -9.785 13.379 1.00 93.31 91 ILE A CA 1
ATOM 623 C C . ILE A 1 91 ? -5.584 -9.368 14.428 1.00 93.31 91 ILE A C 1
ATOM 625 O O . ILE A 1 91 ? -5.919 -9.071 15.573 1.00 93.31 91 ILE A O 1
ATOM 629 N N . SER A 1 92 ? -4.307 -9.385 14.050 1.00 92.12 92 SER A N 1
ATOM 630 C CA . SER A 1 92 ? -3.186 -9.081 14.951 1.00 92.12 92 SER A CA 1
ATOM 631 C C . SER A 1 92 ? -2.739 -7.621 14.902 1.00 92.12 92 SER A C 1
ATOM 633 O O . SER A 1 92 ? -2.134 -7.131 15.853 1.00 92.12 92 SER A O 1
ATOM 635 N N . SER A 1 93 ? -3.025 -6.914 13.808 1.00 91.44 93 SER A N 1
ATOM 636 C CA . SER A 1 93 ? -2.709 -5.497 13.651 1.00 91.44 93 SER A CA 1
ATOM 637 C C . SER A 1 93 ? -3.630 -4.826 12.633 1.00 91.44 93 SER A C 1
ATOM 639 O O . SER A 1 93 ? -4.164 -5.465 11.725 1.00 91.44 93 SER A O 1
ATOM 641 N N . VAL A 1 94 ? -3.801 -3.512 12.781 1.00 91.31 94 VAL A N 1
ATOM 642 C CA . VAL A 1 94 ? -4.460 -2.651 11.793 1.00 91.31 94 VAL A CA 1
ATOM 643 C C . VAL A 1 94 ? -3.370 -1.892 11.045 1.00 91.31 94 VAL A C 1
ATOM 645 O O . VAL A 1 94 ? -2.711 -1.028 11.614 1.00 91.31 94 VAL A O 1
ATOM 648 N N . VAL A 1 95 ? -3.159 -2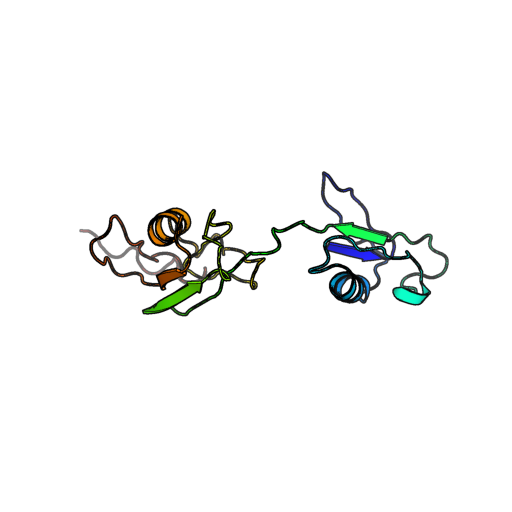.232 9.772 1.00 90.75 95 VAL A N 1
ATOM 649 C CA . VAL A 1 95 ? -2.118 -1.602 8.933 1.00 90.75 95 VAL A CA 1
ATOM 650 C C . VAL A 1 95 ? -2.548 -0.249 8.370 1.00 90.75 95 VAL A C 1
ATOM 652 O O . VAL A 1 95 ? -1.717 0.616 8.116 1.00 90.75 95 VAL A O 1
ATOM 655 N N . PHE A 1 96 ? -3.853 -0.064 8.177 1.00 91.81 96 PHE A N 1
ATOM 656 C CA . PHE A 1 96 ? -4.439 1.164 7.668 1.00 91.81 96 PHE A CA 1
ATOM 657 C C . PHE A 1 96 ? -5.885 1.276 8.138 1.00 91.81 96 PHE A C 1
ATOM 659 O O . PHE A 1 96 ? -6.647 0.312 8.053 1.00 91.81 96 PHE A O 1
ATOM 666 N N . ALA A 1 97 ? -6.279 2.468 8.572 1.00 90.94 97 ALA A N 1
ATOM 667 C CA . ALA A 1 97 ? -7.674 2.830 8.738 1.00 90.94 97 ALA A CA 1
ATOM 668 C C . ALA A 1 97 ? -7.818 4.337 8.532 1.00 90.94 97 ALA A C 1
ATOM 670 O O . ALA A 1 97 ? -7.027 5.118 9.053 1.00 90.94 97 ALA A O 1
ATOM 671 N N . SER A 1 98 ? -8.829 4.734 7.770 1.00 91.12 98 SER A N 1
ATOM 672 C CA . SER A 1 98 ? -9.127 6.130 7.475 1.00 91.12 98 SER A CA 1
ATOM 673 C C . SER A 1 98 ? -10.634 6.287 7.366 1.00 91.12 98 SER A C 1
ATOM 675 O O . SER A 1 98 ? -11.328 5.387 6.884 1.00 91.12 98 SER A O 1
ATOM 677 N N . TYR A 1 99 ? -11.141 7.422 7.828 1.00 88.06 99 TYR A N 1
ATOM 678 C CA . TYR A 1 99 ? -12.544 7.788 7.696 1.00 88.06 99 TYR A CA 1
ATOM 679 C C . TYR A 1 99 ? -12.632 9.170 7.055 1.00 88.06 99 TYR A C 1
ATOM 681 O O . TYR A 1 99 ? -12.108 10.142 7.597 1.00 88.06 99 TYR A O 1
ATOM 689 N N . GLY A 1 100 ? -13.279 9.242 5.890 1.00 86.94 100 GLY A N 1
ATOM 690 C CA . GLY A 1 100 ? -13.305 10.426 5.036 1.00 86.94 100 GLY A CA 1
ATOM 691 C C . GLY A 1 100 ? -13.212 10.031 3.565 1.00 86.94 100 GLY A C 1
ATOM 692 O O . GLY A 1 100 ? -14.078 9.307 3.078 1.00 86.94 100 GLY A O 1
ATOM 693 N N . MET A 1 101 ? -12.166 10.478 2.862 1.00 86.44 101 MET A N 1
ATOM 694 C CA . MET A 1 101 ? -11.993 10.233 1.422 1.00 86.44 101 MET A CA 1
ATOM 695 C C . MET A 1 101 ? -10.705 9.456 1.095 1.00 86.44 101 MET A C 1
ATOM 697 O O . MET A 1 101 ? -9.853 9.962 0.360 1.00 86.44 101 MET A O 1
ATOM 701 N N . PRO A 1 102 ? -10.519 8.232 1.628 1.00 91.12 102 PRO A N 1
ATOM 702 C CA . PRO A 1 102 ? -9.392 7.407 1.226 1.00 91.12 102 PRO A CA 1
ATOM 703 C C . PRO A 1 102 ? -9.525 6.992 -0.244 1.00 91.12 102 PRO A C 1
ATOM 705 O O . PRO A 1 102 ? -10.621 6.778 -0.764 1.00 91.12 102 PRO A O 1
ATOM 708 N N . THR A 1 103 ? -8.388 6.857 -0.913 1.00 90.00 103 THR A N 1
ATOM 709 C CA . THR A 1 103 ? -8.285 6.344 -2.285 1.00 90.00 103 THR A CA 1
ATOM 710 C C . THR A 1 103 ? -7.488 5.044 -2.303 1.00 90.00 103 THR A C 1
ATOM 712 O O . THR A 1 103 ? -6.825 4.703 -1.323 1.00 90.00 103 THR A O 1
ATOM 715 N N . GLY A 1 104 ? -7.555 4.305 -3.410 1.00 88.69 104 GLY A N 1
ATOM 716 C CA . GLY A 1 104 ? -6.900 3.004 -3.542 1.00 88.69 104 GLY A CA 1
ATOM 717 C C . GLY A 1 104 ? -7.827 1.833 -3.218 1.00 88.69 104 GLY A C 1
ATOM 718 O O . GLY A 1 104 ? -9.051 1.967 -3.241 1.00 88.69 104 GLY A O 1
ATOM 719 N N . ALA A 1 105 ? -7.233 0.670 -2.976 1.00 87.25 105 ALA A N 1
ATOM 720 C CA . ALA A 1 105 ? -7.928 -0.591 -2.736 1.00 87.25 105 ALA A CA 1
ATOM 721 C C . ALA A 1 105 ? -7.048 -1.511 -1.884 1.00 87.25 105 ALA A C 1
ATOM 723 O O . ALA A 1 105 ? -5.838 -1.319 -1.825 1.00 87.25 105 ALA A O 1
ATOM 724 N N . VAL A 1 106 ? -7.637 -2.534 -1.256 1.00 86.12 106 VAL A N 1
ATOM 725 C CA . VAL A 1 106 ? -6.889 -3.501 -0.434 1.00 86.12 106 VAL A CA 1
ATOM 726 C C . VAL A 1 106 ? -5.705 -4.077 -1.228 1.00 86.12 106 VAL A C 1
ATOM 728 O O . VAL A 1 106 ? -5.911 -4.508 -2.365 1.00 86.12 106 VAL A O 1
ATOM 731 N N . PRO A 1 107 ? -4.484 -4.130 -0.661 1.00 85.06 107 PRO A N 1
ATOM 732 C CA . PRO A 1 107 ? -4.076 -3.681 0.679 1.00 85.06 107 PRO A CA 1
ATOM 733 C C . PRO A 1 107 ? -3.542 -2.234 0.735 1.00 85.06 107 PRO A C 1
ATOM 735 O O . PRO A 1 107 ? -3.172 -1.762 1.806 1.00 85.06 107 PRO A O 1
ATOM 738 N N . HIS A 1 108 ? -3.494 -1.526 -0.394 1.00 84.69 108 HIS A N 1
ATOM 739 C CA . HIS A 1 108 ? -2.902 -0.196 -0.530 1.00 84.69 108 HIS A CA 1
ATOM 740 C C . HIS A 1 108 ? -3.972 0.896 -0.579 1.00 84.69 108 HIS A C 1
ATOM 742 O O . HIS A 1 108 ? -4.464 1.287 -1.643 1.00 84.69 108 HIS A O 1
ATOM 748 N N . PHE A 1 109 ? -4.296 1.422 0.595 1.00 88.75 109 PHE A N 1
ATOM 749 C CA . PHE A 1 109 ? -5.103 2.626 0.723 1.00 88.75 109 PHE A CA 1
ATOM 750 C C . PHE A 1 109 ? -4.229 3.845 0.993 1.00 88.75 109 PHE A C 1
ATOM 752 O O . PHE A 1 109 ? -3.174 3.758 1.619 1.00 88.75 109 PHE A O 1
ATOM 759 N N . VAL A 1 110 ? -4.706 5.000 0.547 1.00 90.12 110 VAL A N 1
ATOM 760 C CA . VAL A 1 110 ? -4.078 6.296 0.788 1.00 90.12 110 VAL A CA 1
ATOM 761 C C . VAL A 1 110 ? -5.123 7.221 1.388 1.00 90.12 110 VAL A C 1
ATOM 763 O O . VAL A 1 110 ? -6.134 7.518 0.749 1.00 90.12 110 VAL A O 1
ATOM 766 N N . ALA A 1 111 ? -4.883 7.669 2.620 1.00 88.44 111 ALA A N 1
ATOM 767 C CA . ALA A 1 111 ? -5.735 8.642 3.290 1.00 88.44 111 ALA A CA 1
ATOM 768 C C . ALA A 1 111 ? -5.603 10.018 2.618 1.00 88.44 111 ALA A C 1
ATOM 770 O O . ALA A 1 111 ? -4.502 10.438 2.253 1.00 88.44 111 ALA A O 1
ATOM 771 N N . ALA A 1 112 ? -6.717 10.736 2.467 1.00 85.69 112 ALA A N 1
ATOM 772 C CA . ALA A 1 112 ? -6.693 12.123 2.020 1.00 85.69 112 ALA A CA 1
ATOM 773 C C . ALA A 1 112 ? -6.303 13.029 3.202 1.00 85.69 112 ALA A C 1
ATOM 775 O O . ALA A 1 112 ? -7.095 13.142 4.133 1.00 85.69 112 ALA A O 1
ATOM 776 N N . PRO A 1 113 ? -5.163 13.750 3.177 1.00 82.81 113 PRO A N 1
ATOM 777 C CA . PRO A 1 113 ? -4.688 14.505 4.347 1.00 82.81 113 PRO A CA 1
ATOM 778 C C . PRO A 1 113 ? -5.653 15.582 4.866 1.00 82.81 113 PRO A C 1
ATOM 780 O O . PRO A 1 113 ? -5.557 16.019 6.006 1.00 82.81 113 PRO A O 1
ATOM 783 N N . TRP A 1 114 ? -6.561 16.048 4.008 1.00 79.31 114 TRP A N 1
ATOM 784 C CA . TRP A 1 114 ? -7.544 17.094 4.295 1.00 79.31 114 TRP A CA 1
ATOM 785 C C . TRP A 1 114 ? -8.933 16.540 4.659 1.00 79.31 114 TRP A C 1
ATOM 787 O O . TRP A 1 114 ? -9.788 17.286 5.123 1.00 79.31 114 TRP A O 1
ATOM 797 N N . CYS A 1 115 ? -9.166 15.247 4.442 1.00 83.06 115 CYS A N 1
ATOM 798 C CA . CYS A 1 115 ? -10.416 14.548 4.735 1.00 83.06 115 CYS A CA 1
ATOM 799 C C . CYS A 1 115 ? -10.071 13.154 5.262 1.00 83.06 115 CYS A C 1
ATOM 801 O O . CYS A 1 115 ? -10.450 12.125 4.702 1.00 83.06 115 CYS A O 1
ATOM 803 N N . ASP A 1 116 ? -9.283 13.165 6.329 1.00 83.25 116 ASP A N 1
ATOM 804 C CA . ASP A 1 116 ? -8.964 12.012 7.144 1.00 83.25 116 ASP A CA 1
ATOM 805 C C . ASP A 1 116 ? -9.158 12.394 8.602 1.00 83.25 116 ASP A C 1
ATOM 807 O O . ASP A 1 116 ? -8.975 13.546 9.009 1.00 83.25 116 ASP A O 1
ATOM 811 N N . GLN A 1 117 ? -9.578 11.414 9.375 1.00 81.88 117 GLN A N 1
ATOM 812 C CA . GLN A 1 117 ? -10.019 11.622 10.726 1.00 81.88 117 GLN A CA 1
ATOM 813 C C . GLN A 1 117 ? -9.042 10.955 11.699 1.00 81.88 117 GLN A C 1
ATOM 815 O O . GLN A 1 117 ? -8.811 9.748 11.603 1.00 81.88 117 GLN A O 1
ATOM 820 N N . PRO A 1 118 ? -8.482 11.698 12.669 1.00 81.25 118 PRO A N 1
ATOM 821 C CA . PRO A 1 118 ? -7.547 11.123 13.622 1.00 81.25 118 PRO A CA 1
ATOM 822 C C . PRO A 1 118 ? -8.243 10.118 14.550 1.00 81.25 118 PRO A C 1
ATOM 824 O O . PRO A 1 118 ? -9.412 10.280 14.905 1.00 81.25 118 PRO A O 1
ATOM 827 N N . GLY A 1 119 ? -7.506 9.085 14.968 1.00 82.44 119 GLY A N 1
ATOM 828 C CA . GLY A 1 119 ? -7.971 8.071 15.926 1.00 82.44 119 GLY A CA 1
ATOM 829 C C . GLY A 1 119 ? -8.806 6.933 15.329 1.00 82.44 119 GLY A C 1
ATOM 830 O O . GLY A 1 119 ? -9.193 6.018 16.051 1.00 82.44 119 GLY A O 1
ATOM 831 N N . VAL A 1 120 ? -9.063 6.931 14.015 1.00 87.12 120 VAL A N 1
ATOM 832 C CA . VAL A 1 120 ? -9.809 5.840 13.357 1.00 87.12 120 VAL A CA 1
ATOM 833 C C . VAL A 1 120 ? -9.076 4.503 13.506 1.00 87.12 120 VAL A C 1
ATOM 835 O O . VAL A 1 120 ? -9.710 3.486 13.774 1.00 87.12 120 VAL A O 1
ATOM 838 N N . ALA A 1 121 ? -7.745 4.500 13.400 1.00 89.19 121 ALA A N 1
ATOM 839 C CA . ALA A 1 121 ? -6.937 3.299 13.605 1.00 89.19 121 ALA A CA 1
ATOM 840 C C . ALA A 1 121 ? -7.084 2.722 15.020 1.00 89.19 121 ALA A C 1
ATOM 842 O O . ALA A 1 121 ? -7.222 1.508 15.159 1.00 89.19 121 ALA A O 1
ATOM 843 N N . ASP A 1 122 ? -7.136 3.568 16.052 1.00 87.81 122 ASP A N 1
ATOM 844 C CA . ASP A 1 122 ? -7.337 3.127 17.437 1.00 87.81 122 ASP A CA 1
ATOM 845 C C . ASP A 1 122 ? -8.739 2.546 17.632 1.00 87.81 122 ASP A C 1
ATOM 847 O O . ASP A 1 122 ? -8.901 1.491 18.240 1.00 87.81 122 ASP A O 1
ATOM 851 N N . TYR A 1 123 ? -9.756 3.192 17.058 1.00 87.44 123 TYR A N 1
ATOM 852 C CA . TYR A 1 123 ? -11.133 2.704 17.095 1.00 87.44 123 TYR A CA 1
ATOM 853 C C . TYR A 1 123 ? -11.277 1.323 16.442 1.00 87.44 123 TYR A C 1
ATOM 855 O O . TYR A 1 123 ? -11.849 0.413 17.045 1.00 87.44 123 TYR A O 1
ATOM 863 N N . VAL A 1 124 ? -10.716 1.137 15.242 1.00 90.69 124 VAL A N 1
ATOM 864 C CA . VAL A 1 124 ? -10.716 -0.168 14.563 1.00 90.69 124 VAL A CA 1
ATOM 865 C C . VAL A 1 124 ? -9.909 -1.183 15.367 1.00 90.69 124 VAL A C 1
ATOM 867 O O . VAL A 1 124 ? -10.348 -2.317 15.529 1.00 90.69 124 VAL A O 1
ATOM 870 N N . SER A 1 125 ? -8.773 -0.778 15.934 1.00 91.25 125 SER A N 1
ATOM 871 C CA . SER A 1 125 ? -7.935 -1.659 16.749 1.00 91.25 125 SER A CA 1
ATOM 872 C C . SER A 1 125 ? -8.684 -2.172 17.979 1.00 91.25 125 SER A C 1
ATOM 874 O O . SER A 1 125 ? -8.733 -3.375 18.218 1.00 91.25 125 SER A O 1
ATOM 876 N N . LEU A 1 126 ? -9.358 -1.287 18.715 1.00 88.94 126 LEU A N 1
ATOM 877 C CA . LEU A 1 126 ? -10.188 -1.657 19.864 1.00 88.94 126 LEU A CA 1
ATOM 878 C C . LEU A 1 126 ? -11.362 -2.566 19.481 1.00 88.94 126 LEU A C 1
ATOM 880 O O . LEU A 1 126 ? -11.792 -3.387 20.288 1.00 88.94 126 LEU A O 1
ATOM 884 N N . ALA A 1 127 ? -11.908 -2.403 18.276 1.00 89.56 127 ALA A N 1
ATOM 885 C CA . ALA A 1 127 ? -13.035 -3.195 17.803 1.00 89.56 127 ALA A CA 1
ATOM 886 C C . ALA A 1 127 ? -12.629 -4.567 17.248 1.00 89.56 127 ALA A C 1
ATOM 888 O O . ALA A 1 127 ? -13.444 -5.485 17.304 1.00 89.56 127 ALA A O 1
ATOM 889 N N . CYS A 1 128 ? -11.417 -4.706 16.705 1.00 93.81 128 CYS A N 1
ATOM 890 C CA . CYS A 1 128 ? -11.059 -5.826 15.834 1.00 93.81 128 CYS A CA 1
ATOM 891 C C . CYS A 1 128 ? -9.849 -6.642 16.273 1.00 93.81 128 CYS A C 1
ATOM 893 O O . CYS A 1 128 ? -9.762 -7.801 15.871 1.00 93.81 128 CYS A O 1
ATOM 895 N N . LEU A 1 129 ? -8.918 -6.087 17.056 1.00 94.38 129 LEU A N 1
ATOM 896 C CA . LEU A 1 129 ? -7.738 -6.846 17.467 1.00 94.38 129 LEU A CA 1
ATOM 897 C C . LEU A 1 129 ? -8.130 -8.098 18.259 1.00 94.38 129 LEU A C 1
ATOM 899 O O . LEU A 1 129 ? -9.118 -8.107 18.995 1.00 94.38 129 LEU A O 1
ATOM 903 N N . GLU A 1 130 ? -7.340 -9.154 18.067 1.00 93.62 130 GLU A N 1
ATOM 904 C CA . GLU A 1 130 ? -7.483 -10.466 18.713 1.00 93.62 130 GLU A CA 1
ATOM 905 C C . GLU A 1 130 ? -8.795 -11.206 18.388 1.00 93.62 130 GLU A C 1
ATOM 907 O O . GLU A 1 130 ? -9.120 -12.215 19.011 1.00 93.62 130 GLU A O 1
ATOM 912 N N . GLN A 1 131 ? -9.537 -10.759 17.372 1.00 93.75 131 GLN A N 1
ATOM 913 C CA . GLN A 1 131 ? -10.760 -11.410 16.900 1.00 93.75 131 GLN A CA 1
ATOM 914 C C . GLN A 1 131 ? -10.551 -12.033 15.514 1.00 93.75 131 GLN A C 1
ATOM 916 O O . GLN A 1 131 ? -9.794 -11.520 14.693 1.00 93.75 131 GLN A O 1
ATOM 921 N N . ASN A 1 132 ? -11.236 -13.147 15.231 1.00 92.75 132 ASN A N 1
ATOM 922 C CA . ASN A 1 132 ? -11.278 -13.733 13.883 1.00 92.75 132 ASN A CA 1
ATOM 923 C C . ASN A 1 132 ? -12.167 -12.909 12.935 1.00 92.75 132 ASN A C 1
ATOM 925 O O . ASN A 1 132 ? -11.891 -12.835 11.740 1.00 92.75 132 ASN A O 1
ATOM 929 N N . SER A 1 133 ? -13.203 -12.260 13.474 1.00 94.38 133 SER A N 1
ATOM 930 C CA . SER A 1 133 ? -14.089 -11.372 12.726 1.00 94.38 133 SER A CA 1
ATOM 931 C C . SER A 1 133 ? -14.585 -10.211 13.581 1.00 94.38 133 SER A C 1
ATOM 933 O O . SER A 1 133 ? -14.907 -10.423 14.749 1.00 94.38 133 SER A O 1
ATOM 935 N N . CYS A 1 134 ? -14.735 -9.027 12.994 1.00 94.06 134 CYS A N 1
ATOM 936 C CA . CYS A 1 134 ? -15.297 -7.844 13.642 1.00 94.06 134 CYS A CA 1
ATOM 937 C C . CYS A 1 134 ? -16.151 -7.031 12.657 1.00 94.06 134 CYS A C 1
ATOM 939 O O . CYS A 1 134 ? -15.969 -7.100 11.442 1.00 94.06 134 CYS A O 1
ATOM 941 N N . ASN A 1 135 ? -17.061 -6.212 13.185 1.00 92.19 135 ASN A N 1
ATOM 942 C CA . ASN A 1 135 ? -17.852 -5.278 12.390 1.00 92.19 135 ASN A CA 1
ATOM 943 C C . ASN A 1 135 ? -17.568 -3.840 12.837 1.00 92.19 135 ASN A C 1
ATOM 945 O O . ASN A 1 135 ? -17.722 -3.510 14.013 1.00 92.19 135 ASN A O 1
ATOM 949 N N . VAL A 1 136 ? -17.183 -2.989 11.891 1.00 91.56 136 VAL A N 1
ATOM 950 C CA . VAL A 1 136 ? -16.866 -1.579 12.114 1.00 91.56 136 VAL A CA 1
ATOM 951 C C . VAL A 1 136 ? -17.948 -0.723 11.470 1.00 91.56 136 VAL A C 1
ATOM 953 O O . VAL A 1 136 ? -18.133 -0.749 10.255 1.00 91.56 136 VAL A O 1
ATOM 956 N N . LEU A 1 137 ? -18.666 0.062 12.272 1.00 87.69 137 LEU A N 1
ATOM 957 C CA . LEU A 1 137 ? -19.609 1.054 11.758 1.00 87.69 137 LEU A CA 1
ATOM 958 C C . LEU A 1 137 ? -18.852 2.295 11.270 1.00 87.69 137 LEU A C 1
ATOM 960 O O . LEU A 1 137 ? -18.155 2.946 12.049 1.00 87.69 137 LEU A O 1
ATOM 964 N N . ALA A 1 138 ? -19.025 2.649 9.999 1.00 87.38 138 ALA A N 1
ATOM 965 C CA . ALA A 1 138 ? -18.478 3.858 9.398 1.00 87.38 138 ALA A CA 1
ATOM 966 C C . ALA A 1 138 ? -19.457 5.022 9.620 1.00 87.38 138 ALA A C 1
ATOM 968 O O . ALA A 1 138 ? -20.293 5.300 8.766 1.00 87.38 138 ALA A O 1
ATOM 969 N N . SER A 1 139 ? -19.416 5.671 10.785 1.00 79.31 139 SER A N 1
ATOM 970 C CA . SER A 1 139 ? -20.381 6.720 11.150 1.00 79.31 139 SER A CA 1
ATOM 971 C C . SER A 1 139 ? -19.735 7.901 11.869 1.00 79.31 139 SER A C 1
ATOM 973 O O . SER A 1 139 ? -18.783 7.750 12.631 1.00 79.31 139 SER A O 1
ATOM 975 N N . THR A 1 140 ? -20.316 9.086 11.662 1.00 66.94 140 THR A N 1
ATOM 976 C CA . THR A 1 140 ? -20.017 10.325 12.398 1.00 66.94 140 THR A CA 1
ATOM 977 C C . THR A 1 140 ? -20.750 10.440 13.741 1.00 66.94 140 THR A C 1
ATOM 979 O O . THR A 1 140 ? -20.506 11.390 14.491 1.00 66.94 140 THR A O 1
ATOM 982 N N . GLN A 1 141 ? -21.668 9.520 14.061 1.00 55.06 141 GLN A N 1
ATOM 983 C CA . GLN A 1 141 ? -22.492 9.597 15.269 1.00 55.06 141 GLN A CA 1
ATOM 984 C C . GLN A 1 141 ? -21.852 8.887 16.468 1.00 55.06 141 GLN A C 1
ATOM 986 O O . GLN A 1 141 ? -21.518 7.710 16.409 1.00 55.06 141 GLN A O 1
ATOM 991 N N . TYR A 1 142 ? -21.747 9.636 17.571 1.00 44.94 142 TYR A N 1
ATOM 992 C CA . TYR A 1 142 ? -21.449 9.162 18.925 1.00 44.94 142 TYR A CA 1
ATOM 993 C C . TYR A 1 142 ? -22.399 8.009 19.308 1.00 44.94 142 TYR A C 1
ATOM 995 O O . TYR A 1 142 ? -23.561 8.251 19.629 1.00 44.94 142 TYR A O 1
ATOM 1003 N N . ASP A 1 143 ? -21.910 6.772 19.325 1.00 47.09 143 ASP A N 1
ATOM 1004 C CA . ASP A 1 143 ? -22.642 5.577 19.774 1.00 47.09 143 ASP A CA 1
ATOM 1005 C C . ASP A 1 143 ? -22.336 5.200 21.242 1.00 47.09 143 ASP A C 1
ATOM 1007 O O . ASP A 1 143 ? -22.617 4.092 21.693 1.00 47.09 143 ASP A O 1
ATOM 1011 N N . GLY A 1 144 ? -21.790 6.136 22.028 1.00 46.22 144 GLY A N 1
ATOM 1012 C CA . GLY A 1 144 ? -21.561 5.952 23.466 1.00 46.22 144 GLY A CA 1
ATOM 1013 C C . GLY A 1 144 ? -20.254 5.244 23.840 1.00 46.22 144 GLY A C 1
ATOM 1014 O O . GLY A 1 144 ? -20.019 5.018 25.027 1.00 46.22 144 GLY A O 1
ATOM 1015 N N . ARG A 1 145 ? -19.369 4.949 22.880 1.00 46.38 145 ARG A N 1
ATOM 1016 C CA . ARG A 1 145 ? -17.947 4.644 23.136 1.00 46.38 145 ARG A CA 1
ATOM 1017 C C . ARG A 1 145 ? -17.091 5.919 23.019 1.00 46.38 145 ARG A C 1
ATOM 1019 O O . ARG A 1 145 ? -17.551 6.898 22.427 1.00 46.38 145 ARG A O 1
ATOM 1026 N N . PRO A 1 146 ? -15.893 5.980 23.638 1.00 41.41 146 PRO A N 1
ATOM 1027 C CA . PRO A 1 146 ? -15.115 7.214 23.728 1.00 41.41 146 PRO A CA 1
ATOM 1028 C C . PRO A 1 146 ? -14.826 7.775 22.327 1.00 41.41 146 PRO A C 1
ATOM 1030 O O . PRO A 1 146 ? -14.139 7.146 21.533 1.00 41.41 146 PRO A O 1
ATOM 1033 N N . SER A 1 147 ? -15.382 8.960 22.049 1.00 45.28 147 SER A N 1
ATOM 1034 C CA . SER A 1 147 ? -15.107 9.826 20.891 1.00 45.28 147 SER A CA 1
ATOM 1035 C C . SER A 1 147 ? -15.175 9.171 19.501 1.00 45.28 147 SER A C 1
ATOM 1037 O O . SER A 1 147 ? -14.156 8.969 18.846 1.00 45.28 147 SER A O 1
ATOM 1039 N N . GLY A 1 148 ? -16.395 8.971 18.994 1.00 46.31 148 GLY A N 1
ATOM 1040 C CA . GLY A 1 148 ? -16.641 8.913 17.549 1.00 46.31 148 GLY A CA 1
ATOM 1041 C C . GLY A 1 148 ? -16.370 10.290 16.904 1.00 46.31 148 GLY A C 1
ATOM 1042 O O . GLY A 1 148 ? -16.809 11.311 17.449 1.00 46.31 148 GLY A O 1
ATOM 1043 N N . PRO A 1 149 ? -15.623 10.380 15.794 1.00 48.78 149 PRO A N 1
ATOM 1044 C CA . PRO A 1 149 ? -15.023 11.650 15.391 1.00 48.78 149 PRO A CA 1
ATOM 1045 C C . PRO A 1 149 ? -15.865 12.446 14.356 1.00 48.78 149 PRO A C 1
ATOM 1047 O O . PRO A 1 149 ? -16.344 11.919 13.351 1.00 48.78 149 PRO A O 1
ATOM 1050 N N . LYS A 1 150 ? -16.024 13.766 14.574 1.00 48.59 150 LYS A N 1
ATOM 1051 C CA . LYS A 1 150 ? -16.797 14.696 13.713 1.00 48.59 150 LYS A CA 1
ATOM 1052 C C . LYS A 1 150 ? -16.052 15.076 12.428 1.00 48.59 150 LYS A C 1
ATOM 1054 O O . LYS A 1 150 ? -15.045 15.781 12.500 1.00 48.59 150 LYS A O 1
ATOM 1059 N N . LEU A 1 151 ? -16.552 14.690 11.253 1.00 53.28 151 LEU A N 1
ATOM 1060 C CA . LEU A 1 151 ? -16.006 15.128 9.959 1.00 53.28 151 LEU A CA 1
ATOM 1061 C C . LEU A 1 151 ? -16.399 16.585 9.670 1.00 53.28 151 LEU A C 1
ATOM 1063 O O . LEU A 1 151 ? -17.364 16.861 8.966 1.00 53.28 151 LEU A O 1
ATOM 1067 N N . THR A 1 152 ? -15.665 17.540 10.239 1.00 53.38 152 THR A N 1
ATOM 1068 C CA . THR A 1 152 ? -15.916 18.978 9.998 1.00 53.38 152 THR A CA 1
ATOM 1069 C C . THR A 1 152 ? -15.170 19.496 8.754 1.00 53.38 152 THR A C 1
ATOM 1071 O O . THR A 1 152 ? -15.411 20.618 8.322 1.00 53.38 152 THR A O 1
ATOM 1074 N N . TRP A 1 153 ? -14.288 18.682 8.155 1.00 52.81 153 TRP A N 1
ATOM 1075 C CA . TRP A 1 153 ? -13.241 19.145 7.229 1.00 52.81 153 TRP A CA 1
ATOM 1076 C C . TRP A 1 153 ? -13.267 18.522 5.819 1.00 52.81 153 TRP A C 1
ATOM 1078 O O . TRP A 1 153 ? -12.471 18.908 4.976 1.00 52.81 153 TRP A O 1
ATOM 1088 N N . CYS A 1 154 ? -14.208 17.621 5.513 1.00 61.16 154 CYS A N 1
ATOM 1089 C CA . CYS A 1 154 ? -14.288 16.941 4.207 1.00 61.16 154 CYS A CA 1
ATOM 1090 C C . CYS A 1 154 ? -14.934 17.758 3.072 1.00 61.16 154 CYS A C 1
ATOM 1092 O O . CYS A 1 154 ? -15.187 17.227 1.991 1.00 61.16 154 CYS A O 1
ATOM 1094 N N . VAL A 1 155 ? -15.221 19.041 3.296 1.00 57.16 155 VAL A N 1
ATOM 1095 C CA . VAL A 1 155 ? -15.758 19.923 2.255 1.00 57.16 155 VAL A CA 1
ATOM 1096 C C . VAL A 1 155 ? -14.573 20.471 1.468 1.00 57.16 155 VAL A C 1
ATOM 1098 O O . VAL A 1 155 ? -13.688 21.095 2.050 1.00 57.16 155 VAL A O 1
ATOM 1101 N N . GLY A 1 156 ? -14.524 20.187 0.165 1.00 48.50 156 GLY A N 1
ATOM 1102 C CA . GLY A 1 156 ? -13.413 20.566 -0.706 1.00 48.50 156 GLY A CA 1
ATOM 1103 C C . GLY A 1 156 ? -13.009 22.039 -0.568 1.00 48.50 156 GLY A C 1
ATOM 1104 O O . GLY A 1 156 ? -13.815 22.901 -0.214 1.00 48.50 156 GLY A O 1
ATOM 1105 N N . ASN A 1 157 ? -11.745 22.324 -0.887 1.00 49.88 157 ASN A N 1
ATOM 1106 C CA . ASN A 1 157 ? -11.056 23.617 -0.746 1.00 49.88 157 ASN A CA 1
ATOM 1107 C C . ASN A 1 157 ? -11.739 24.844 -1.411 1.00 49.88 157 ASN A C 1
ATOM 1109 O O . ASN A 1 157 ? -11.179 25.937 -1.403 1.00 49.88 157 ASN A O 1
ATOM 1113 N N . SER A 1 158 ? -12.933 24.700 -1.986 1.00 46.22 158 SER A N 1
ATOM 1114 C CA . SER A 1 158 ? -13.756 25.778 -2.534 1.00 46.22 158 SER A CA 1
ATOM 1115 C C . SER A 1 158 ? -14.738 26.419 -1.539 1.00 46.22 158 SER A C 1
ATOM 1117 O O . SER A 1 158 ? -15.278 27.472 -1.867 1.00 46.22 158 SER A O 1
ATOM 1119 N N . GLU A 1 159 ? -14.968 25.872 -0.334 1.00 44.53 159 GLU A N 1
ATOM 1120 C CA . GLU A 1 159 ? -16.019 26.391 0.579 1.00 44.53 159 GLU A CA 1
ATOM 1121 C C . GLU A 1 159 ? -15.552 26.924 1.950 1.00 44.53 159 GLU A C 1
ATOM 1123 O O . GLU A 1 159 ? -16.375 27.343 2.768 1.00 44.53 159 GLU A O 1
ATOM 1128 N N . ILE A 1 160 ? -14.241 27.054 2.198 1.00 46.19 160 ILE A N 1
ATOM 1129 C CA . ILE A 1 160 ? -13.700 27.561 3.486 1.00 46.19 160 ILE A CA 1
ATOM 1130 C C . ILE A 1 160 ? -14.128 29.020 3.808 1.00 46.19 160 ILE A C 1
ATOM 1132 O O . ILE A 1 160 ? -13.912 29.514 4.912 1.00 46.19 160 ILE A O 1
ATOM 1136 N N . ARG A 1 161 ? -14.831 29.728 2.913 1.00 41.62 161 ARG A N 1
ATOM 1137 C CA . ARG A 1 161 ? -15.378 31.067 3.210 1.00 41.62 161 ARG A CA 1
ATOM 1138 C C . ARG A 1 161 ? -16.748 31.112 3.889 1.00 41.62 161 ARG A C 1
ATOM 1140 O O . ARG A 1 161 ? -17.178 32.210 4.233 1.00 41.62 161 ARG A O 1
ATOM 1147 N N . ALA A 1 162 ? -17.423 29.997 4.154 1.00 43.16 162 ALA A N 1
ATOM 1148 C CA . ALA A 1 162 ? -18.808 30.055 4.627 1.00 43.16 162 ALA A CA 1
ATOM 1149 C C . ALA A 1 162 ? -19.073 29.286 5.928 1.00 43.16 162 ALA A C 1
ATOM 1151 O O . ALA A 1 162 ? -19.908 28.391 5.934 1.00 43.16 162 ALA A O 1
ATOM 1152 N N . ARG A 1 163 ? -18.412 29.652 7.043 1.00 40.75 163 ARG A N 1
ATOM 1153 C CA . ARG A 1 163 ? -18.966 29.525 8.420 1.00 40.75 163 ARG A CA 1
ATOM 1154 C C . ARG A 1 163 ? -18.054 30.106 9.511 1.00 40.75 163 ARG A C 1
ATOM 1156 O O . ARG A 1 163 ? -17.888 29.528 10.577 1.00 40.75 163 ARG A O 1
ATOM 1163 N N . ALA A 1 164 ? -17.580 31.334 9.319 1.00 38.94 164 ALA A N 1
ATOM 1164 C CA . ALA A 1 164 ? -17.399 32.238 10.457 1.00 38.94 164 ALA A CA 1
ATOM 1165 C C . ALA A 1 164 ? -18.759 32.891 10.774 1.00 38.94 164 ALA A C 1
ATOM 1167 O O . ALA A 1 164 ? -18.942 34.094 10.616 1.00 38.94 164 ALA A O 1
ATOM 1168 N N . SER A 1 165 ? -19.765 32.080 11.128 1.00 40.44 165 SER A N 1
ATOM 1169 C CA . SER A 1 165 ? -21.017 32.624 11.652 1.00 40.44 165 SER A CA 1
ATOM 1170 C C . SER A 1 165 ? -20.830 32.883 13.134 1.00 40.44 165 SER A C 1
ATOM 1172 O O . SER A 1 165 ? -20.675 31.954 13.924 1.00 40.44 165 SER A O 1
ATOM 1174 N N . SER A 1 166 ? -20.844 34.171 13.464 1.00 47.66 166 SER A N 1
ATOM 1175 C CA . SER A 1 166 ? -21.659 34.688 14.555 1.00 47.66 166 SER A CA 1
ATOM 1176 C C . SER A 1 166 ? -21.572 33.879 15.852 1.00 47.66 166 SER A C 1
ATOM 1178 O O . SER A 1 166 ? -22.424 33.050 16.175 1.00 47.66 166 SER A O 1
ATOM 1180 N N . ARG A 1 167 ? -20.553 34.181 16.654 1.00 43.19 167 ARG A N 1
ATOM 1181 C CA . ARG A 1 167 ? -20.733 34.190 18.105 1.00 43.19 167 ARG A CA 1
ATOM 1182 C C . ARG A 1 167 ? -20.631 35.643 18.555 1.00 43.19 167 ARG A C 1
ATOM 1184 O O . ARG A 1 167 ? -19.786 36.373 18.051 1.00 43.19 167 ARG A O 1
ATOM 1191 N N . ARG A 1 168 ? -21.623 36.009 19.365 1.00 41.72 168 ARG A N 1
ATOM 1192 C CA . ARG A 1 168 ? -21.997 37.347 19.834 1.00 41.72 168 ARG A CA 1
ATOM 1193 C C . ARG A 1 168 ? -20.842 38.154 20.401 1.00 41.72 168 ARG A C 1
ATOM 1195 O O . ARG A 1 168 ? -19.965 37.524 21.029 1.00 41.72 168 ARG A O 1
#

Secondary structure (DSSP, 8-state):
-EEEES-EEETTTEEE--SSB-TTHHHHHHHHHTT-S-------HHHH--SSTTS--EEEE------TT-------TT-EEEEEPPTT------S---SS--EEETTEEE--TTS--TTHHHHHHHHHTT-SEEEEE--SS--SSS------S-S-TT-TTS------

Radius of gyration: 21.84 Å; chains: 1; bounding box: 45×58×53 Å